Protein AF-A0A2E5SZV2-F1 (afdb_monomer_lite)

Sequence (120 aa):
MAKQTKRRRDGQQWILDWISKVAGRVQNFEYDSRVHPEEVKSYRMIPKITERYARHAETIAQEAEKAGHVETAHEHYWRAADLYREAQHPIFVDDHPDKIYLHNKLLECYEKVIEHSPYP

pLDDT: mean 91.23, std 12.93, range [41.19, 98.81]

Structure (mmCIF, N/CA/C/O backbone):
data_AF-A0A2E5SZV2-F1
#
_entry.id   AF-A0A2E5SZV2-F1
#
loop_
_atom_site.group_PDB
_atom_site.id
_atom_site.type_symbol
_atom_site.label_atom_id
_atom_site.label_alt_id
_atom_site.label_comp_id
_atom_site.label_asym_id
_atom_site.label_entity_id
_atom_site.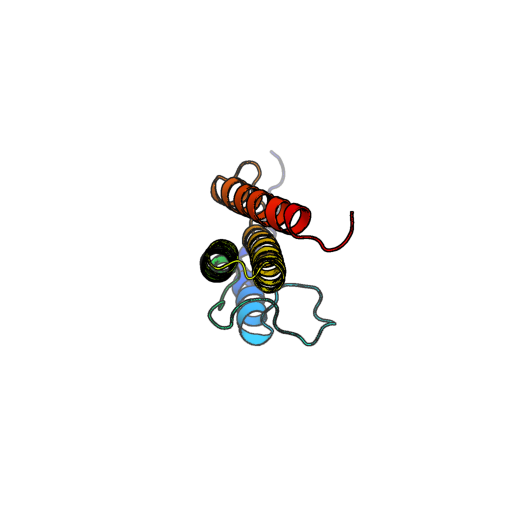label_seq_id
_atom_site.pdbx_PDB_ins_code
_atom_site.Cartn_x
_atom_site.Cartn_y
_atom_site.Cartn_z
_atom_site.occupancy
_atom_site.B_iso_or_equiv
_atom_site.auth_seq_id
_atom_site.auth_comp_id
_atom_site.auth_asym_id
_atom_site.auth_atom_id
_atom_site.pdbx_PDB_model_num
ATOM 1 N N . MET A 1 1 ? 42.964 -2.279 -10.326 1.00 41.19 1 MET A N 1
ATOM 2 C CA . MET A 1 1 ? 41.668 -1.758 -10.812 1.00 41.19 1 MET A CA 1
ATOM 3 C C . MET A 1 1 ? 40.691 -2.916 -10.914 1.00 41.19 1 MET A C 1
ATOM 5 O O . MET A 1 1 ? 40.961 -3.849 -11.661 1.00 41.19 1 MET A O 1
ATOM 9 N N . ALA A 1 2 ? 39.622 -2.916 -10.116 1.00 45.72 2 ALA A N 1
ATOM 10 C CA . ALA A 1 2 ? 38.621 -3.980 -10.158 1.00 45.72 2 ALA A CA 1
ATOM 11 C C . ALA A 1 2 ? 37.947 -4.002 -11.540 1.00 45.72 2 ALA A C 1
ATOM 13 O O . ALA A 1 2 ? 37.509 -2.968 -12.043 1.00 45.72 2 ALA A O 1
ATOM 14 N N . LYS A 1 3 ? 37.916 -5.177 -12.176 1.00 49.06 3 LYS A N 1
ATOM 15 C CA . LYS A 1 3 ? 37.342 -5.390 -13.507 1.00 49.06 3 LYS A CA 1
ATOM 16 C C . LYS A 1 3 ? 35.847 -5.083 -13.433 1.00 49.06 3 LYS A C 1
ATOM 18 O O . LYS A 1 3 ? 35.081 -5.873 -12.888 1.00 49.06 3 LYS A O 1
ATOM 23 N N . GLN A 1 4 ? 35.446 -3.927 -13.957 1.00 53.94 4 GLN A N 1
ATOM 24 C CA . GLN A 1 4 ? 34.047 -3.538 -14.071 1.00 53.94 4 GLN A CA 1
ATOM 25 C C . GLN A 1 4 ? 33.372 -4.545 -15.008 1.00 53.94 4 GLN A C 1
ATOM 27 O O . GLN A 1 4 ? 33.472 -4.455 -16.233 1.00 53.94 4 GLN A O 1
ATOM 32 N N . THR A 1 5 ? 32.736 -5.568 -14.444 1.00 53.94 5 THR A N 1
ATOM 33 C CA . THR A 1 5 ? 31.903 -6.488 -15.209 1.00 53.94 5 THR A CA 1
ATOM 34 C C . THR A 1 5 ? 30.646 -5.717 -15.587 1.00 53.94 5 THR A C 1
ATOM 36 O O . THR A 1 5 ? 29.629 -5.770 -14.907 1.00 53.94 5 THR A O 1
ATOM 39 N N . LYS A 1 6 ? 30.719 -4.949 -16.684 1.00 53.09 6 LYS A N 1
ATOM 40 C CA . LYS A 1 6 ? 29.556 -4.372 -17.369 1.00 53.09 6 LYS A CA 1
ATOM 41 C C . LYS A 1 6 ? 28.695 -5.518 -17.910 1.00 53.09 6 LYS A C 1
ATOM 43 O O . LYS A 1 6 ? 28.588 -5.725 -19.115 1.00 53.09 6 LYS A O 1
ATOM 48 N N . ARG A 1 7 ? 28.037 -6.282 -17.039 1.00 54.84 7 ARG A N 1
ATOM 49 C CA . ARG A 1 7 ? 26.759 -6.865 -17.428 1.00 54.84 7 ARG A CA 1
ATOM 50 C C . ARG A 1 7 ? 25.857 -5.650 -17.627 1.00 54.84 7 ARG A C 1
ATOM 52 O O . ARG A 1 7 ? 25.457 -5.030 -16.650 1.00 54.84 7 ARG A O 1
ATOM 59 N N . ARG A 1 8 ? 25.646 -5.241 -18.886 1.00 55.38 8 ARG A N 1
ATOM 60 C CA . ARG A 1 8 ? 24.681 -4.203 -19.292 1.00 55.38 8 ARG A C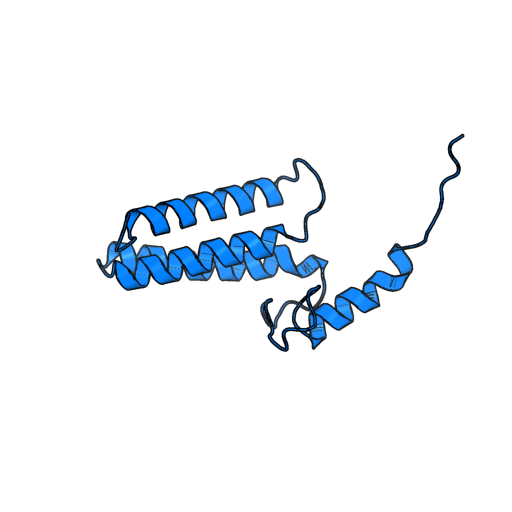A 1
ATOM 61 C C . ARG A 1 8 ? 23.272 -4.691 -18.926 1.00 55.38 8 ARG A C 1
ATOM 63 O O . ARG A 1 8 ? 22.511 -5.088 -19.800 1.00 55.38 8 ARG A O 1
ATOM 70 N N . ARG A 1 9 ? 22.942 -4.728 -17.633 1.00 54.09 9 ARG A N 1
ATOM 71 C CA . ARG A 1 9 ? 21.600 -5.062 -17.130 1.00 54.09 9 ARG A CA 1
ATOM 72 C C . ARG A 1 9 ? 20.580 -4.030 -17.632 1.00 54.09 9 ARG A C 1
ATOM 74 O O . ARG A 1 9 ? 19.434 -4.359 -17.907 1.00 54.09 9 ARG A O 1
ATOM 81 N N . ASP A 1 10 ? 21.064 -2.818 -17.884 1.00 57.94 10 ASP A N 1
ATOM 82 C CA . ASP A 1 10 ? 20.293 -1.635 -18.263 1.00 57.94 10 ASP A CA 1
ATOM 83 C C . ASP A 1 10 ? 19.660 -1.713 -19.666 1.00 57.94 10 ASP A C 1
ATOM 85 O O . ASP A 1 10 ? 18.734 -0.966 -19.962 1.00 57.94 10 ASP A O 1
ATOM 89 N N . GLY A 1 11 ? 20.119 -2.613 -20.548 1.00 67.94 11 GLY A N 1
ATOM 90 C CA . GLY A 1 11 ? 19.582 -2.734 -21.913 1.00 67.94 11 GLY A CA 1
ATOM 91 C C . GLY A 1 11 ? 18.272 -3.524 -22.022 1.00 67.94 11 GLY A C 1
ATOM 92 O O . GLY A 1 11 ? 17.629 -3.502 -23.068 1.00 67.94 11 GLY A O 1
ATOM 93 N N . GLN A 1 12 ? 17.883 -4.240 -20.964 1.00 83.69 12 GLN A N 1
ATOM 94 C CA . GLN A 1 12 ? 16.740 -5.163 -20.966 1.00 83.69 12 GLN A CA 1
ATOM 95 C C . GLN A 1 12 ? 15.627 -4.751 -19.993 1.00 83.69 12 GLN A C 1
ATOM 97 O O . GLN A 1 12 ? 14.666 -5.496 -19.819 1.00 83.69 12 GLN A O 1
ATOM 102 N N . GLN A 1 13 ? 15.710 -3.555 -19.395 1.00 85.69 13 GLN A N 1
ATOM 103 C CA . GLN A 1 13 ? 14.677 -3.034 -18.490 1.00 85.69 13 GLN A CA 1
ATOM 104 C C . GLN A 1 13 ? 13.284 -3.020 -19.141 1.00 85.69 13 GLN A C 1
ATOM 106 O O . GLN A 1 13 ? 12.287 -3.281 -18.473 1.00 85.69 13 GLN A O 1
ATOM 111 N N . TRP A 1 14 ? 13.222 -2.807 -20.459 1.00 89.56 14 TRP A N 1
ATOM 112 C CA . TRP A 1 14 ? 11.976 -2.829 -21.225 1.00 89.56 14 TRP A CA 1
ATOM 113 C C . TRP A 1 14 ? 11.221 -4.163 -21.118 1.00 89.56 14 TRP A C 1
ATOM 115 O O . TRP A 1 14 ? 9.997 -4.156 -21.188 1.00 89.56 14 TRP A O 1
ATOM 125 N N . ILE A 1 15 ? 11.918 -5.294 -20.925 1.00 91.50 15 ILE A N 1
ATOM 126 C CA . ILE A 1 15 ? 11.282 -6.608 -20.750 1.00 91.50 15 ILE A CA 1
ATOM 127 C C . ILE A 1 15 ? 10.532 -6.627 -19.420 1.00 91.50 15 ILE A C 1
ATOM 129 O O . ILE A 1 15 ? 9.365 -7.001 -19.382 1.00 91.50 15 ILE A O 1
ATOM 133 N N . LEU A 1 16 ? 11.178 -6.179 -18.339 1.00 89.88 16 LEU A N 1
ATOM 134 C CA . LEU A 1 16 ? 10.553 -6.105 -17.019 1.00 89.88 16 LEU A CA 1
ATOM 135 C C . LEU A 1 16 ? 9.390 -5.108 -17.005 1.00 89.88 16 LEU A C 1
ATOM 137 O O . LEU A 1 16 ? 8.344 -5.395 -16.430 1.00 89.88 16 LEU A O 1
ATOM 141 N N . ASP A 1 17 ? 9.539 -3.967 -17.676 1.00 93.25 17 ASP A N 1
ATOM 142 C CA . ASP A 1 17 ? 8.463 -2.982 -17.800 1.00 93.25 17 ASP A CA 1
ATOM 143 C C . ASP A 1 17 ? 7.283 -3.533 -18.615 1.00 93.25 17 ASP A C 1
ATOM 145 O O . ASP A 1 17 ? 6.129 -3.359 -18.224 1.00 93.25 17 ASP A O 1
ATOM 149 N N . TRP A 1 18 ? 7.554 -4.256 -19.708 1.00 93.62 18 TRP A N 1
ATOM 150 C CA . TRP A 1 18 ? 6.527 -4.928 -20.504 1.00 93.62 18 TRP A CA 1
ATOM 151 C C . TRP A 1 18 ? 5.809 -6.022 -19.705 1.00 93.62 18 TRP A C 1
ATOM 153 O O . TRP A 1 18 ? 4.580 -6.044 -19.690 1.00 93.62 18 TRP A O 1
ATOM 163 N N . ILE A 1 19 ? 6.544 -6.870 -18.978 1.00 91.94 19 ILE A N 1
ATOM 164 C CA . ILE A 1 19 ? 5.960 -7.894 -18.102 1.00 91.94 19 ILE A CA 1
ATOM 165 C C . ILE A 1 19 ? 5.106 -7.240 -17.009 1.00 91.94 19 ILE A C 1
ATOM 167 O O . ILE A 1 19 ? 3.955 -7.627 -16.829 1.00 91.94 19 ILE A O 1
ATOM 171 N N . SER A 1 20 ? 5.616 -6.203 -16.337 1.00 91.88 20 SER A N 1
ATOM 172 C CA . SER A 1 20 ? 4.868 -5.442 -15.326 1.00 91.88 20 SER A CA 1
ATOM 173 C C . SER A 1 20 ? 3.571 -4.868 -15.904 1.00 91.88 20 SER A C 1
ATOM 175 O O . SER A 1 20 ? 2.497 -5.015 -15.320 1.00 91.88 20 SER A O 1
ATOM 177 N N . LYS A 1 21 ? 3.634 -4.301 -17.115 1.00 94.25 21 LYS A N 1
ATOM 178 C CA . LYS A 1 21 ? 2.465 -3.778 -17.824 1.00 94.25 21 LYS A CA 1
ATOM 179 C C . LYS A 1 21 ? 1.433 -4.857 -18.150 1.00 94.25 21 LYS A C 1
ATOM 181 O O . LYS A 1 21 ? 0.245 -4.593 -17.968 1.00 94.25 21 LYS A O 1
ATOM 186 N N . VAL A 1 22 ? 1.854 -6.012 -18.663 1.00 93.44 22 VAL A N 1
ATOM 187 C CA . VAL A 1 22 ? 0.945 -7.061 -19.156 1.00 93.44 22 VAL A CA 1
ATOM 188 C C . VAL A 1 22 ? 0.432 -7.924 -18.003 1.00 93.44 22 VAL A C 1
ATOM 190 O O . VAL A 1 22 ? -0.774 -7.976 -17.778 1.00 93.44 22 VAL A O 1
ATOM 193 N N . ALA A 1 23 ? 1.332 -8.515 -17.220 1.00 91.50 23 ALA A N 1
ATOM 194 C CA . ALA A 1 23 ? 0.994 -9.425 -16.126 1.00 91.50 23 ALA A CA 1
ATOM 195 C C . ALA A 1 23 ? 0.574 -8.701 -14.836 1.00 91.50 23 ALA A C 1
ATOM 197 O O . ALA A 1 23 ? -0.065 -9.291 -13.971 1.00 91.50 23 ALA A O 1
ATOM 198 N N . GLY A 1 24 ? 0.934 -7.424 -14.668 1.00 92.06 24 GLY A N 1
ATOM 199 C CA . GLY A 1 24 ? 0.599 -6.677 -13.452 1.00 92.06 24 GLY A CA 1
ATOM 200 C C . GLY A 1 24 ? 1.389 -7.104 -12.222 1.00 92.06 24 GLY A C 1
ATOM 201 O O . GLY A 1 24 ? 0.913 -6.947 -11.099 1.00 92.06 24 GLY A O 1
ATOM 202 N N . ARG A 1 25 ? 2.573 -7.680 -12.435 1.00 90.44 25 ARG A N 1
ATOM 203 C CA . ARG A 1 25 ? 3.497 -8.136 -11.397 1.00 90.44 25 ARG A CA 1
ATOM 204 C C . ARG A 1 25 ? 4.902 -8.293 -11.950 1.00 90.44 25 ARG A C 1
ATOM 206 O O . ARG A 1 25 ? 5.104 -8.334 -13.162 1.00 90.44 25 ARG A O 1
ATOM 213 N N . VAL A 1 26 ? 5.862 -8.386 -11.042 1.00 89.19 26 VAL A N 1
ATOM 214 C CA . VAL A 1 26 ? 7.296 -8.356 -11.364 1.00 89.19 26 VAL A CA 1
ATOM 215 C C . VAL A 1 26 ? 8.028 -9.654 -11.031 1.00 89.19 26 VAL A C 1
ATOM 217 O O . VAL A 1 26 ? 9.180 -9.818 -11.419 1.00 89.19 26 VAL A O 1
ATOM 220 N N . GLN A 1 27 ? 7.360 -10.573 -10.333 1.00 88.19 27 GLN A N 1
ATOM 221 C CA . GLN A 1 27 ? 7.892 -11.863 -9.900 1.00 88.19 27 GLN A CA 1
ATOM 222 C C . GLN A 1 27 ? 6.753 -12.843 -9.596 1.00 88.19 27 GLN A C 1
ATOM 224 O O . GLN A 1 27 ? 5.584 -12.453 -9.624 1.00 88.19 27 GLN A O 1
ATOM 229 N N . ASN A 1 28 ? 7.117 -14.083 -9.252 1.00 88.50 28 ASN A N 1
ATOM 230 C CA . ASN A 1 28 ? 6.225 -15.158 -8.805 1.00 88.50 28 ASN A CA 1
ATOM 231 C C . ASN A 1 28 ? 5.147 -15.547 -9.833 1.00 88.50 28 ASN A C 1
ATOM 233 O O . ASN A 1 28 ? 4.038 -15.889 -9.421 1.00 88.50 28 ASN A O 1
ATOM 237 N N . PHE A 1 29 ? 5.453 -15.465 -11.144 1.00 88.00 29 PHE A N 1
ATOM 238 C CA . PHE A 1 29 ? 4.557 -15.605 -12.318 1.00 88.00 29 PHE A CA 1
ATOM 239 C C . PHE A 1 29 ? 3.635 -16.836 -12.348 1.00 88.00 29 PHE A C 1
ATOM 241 O O . PHE A 1 29 ? 2.704 -16.856 -13.143 1.00 88.00 29 PHE A O 1
ATOM 248 N N . GLU A 1 30 ? 3.838 -17.812 -11.466 1.00 89.88 30 GLU A N 1
ATOM 249 C CA . GLU A 1 30 ? 2.946 -18.954 -11.258 1.00 89.88 30 GLU A CA 1
ATOM 250 C C . GLU A 1 30 ? 1.516 -18.564 -10.845 1.00 89.88 30 GLU A C 1
ATOM 252 O O . GLU A 1 30 ? 0.566 -19.260 -11.194 1.00 89.88 30 GLU A O 1
ATOM 257 N N . TYR A 1 31 ? 1.349 -17.442 -10.140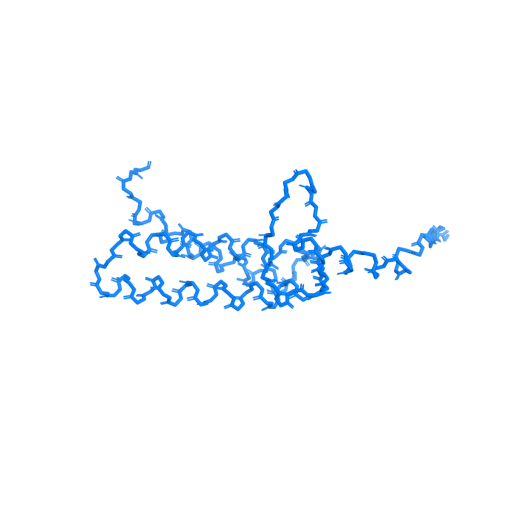 1.00 82.12 31 TYR A N 1
ATOM 258 C CA . TYR A 1 31 ? 0.034 -16.906 -9.787 1.00 82.12 31 TYR A CA 1
ATOM 259 C C . TYR A 1 31 ? -0.507 -16.035 -10.936 1.00 82.12 31 TYR A C 1
ATOM 261 O O . TYR A 1 31 ? 0.003 -14.936 -11.176 1.00 82.12 31 TYR A O 1
ATOM 269 N N . ASP A 1 32 ? -1.531 -16.504 -11.655 1.00 80.81 32 ASP A N 1
ATOM 270 C CA . ASP A 1 32 ? -2.191 -15.766 -12.752 1.00 80.81 32 ASP A CA 1
ATOM 271 C C . ASP A 1 32 ? -3.106 -14.644 -12.217 1.00 80.81 32 ASP A C 1
ATOM 273 O O . ASP A 1 32 ? -4.317 -14.606 -12.420 1.00 80.81 32 ASP A O 1
ATOM 277 N N . SER A 1 33 ? -2.518 -13.751 -11.421 1.00 87.94 33 SER A N 1
ATOM 278 C CA . SER A 1 33 ? -3.200 -12.678 -10.703 1.00 87.94 33 SER A CA 1
ATOM 279 C C . SER A 1 33 ? -2.414 -11.377 -10.808 1.00 87.94 33 SER A C 1
ATOM 281 O O . SER A 1 33 ? -1.209 -11.349 -10.537 1.00 87.94 33 SER A O 1
ATOM 283 N N . ARG A 1 34 ? -3.100 -10.276 -11.119 1.00 90.69 34 ARG A N 1
ATOM 284 C CA . ARG A 1 34 ? -2.524 -8.926 -11.110 1.00 90.69 34 ARG A CA 1
ATOM 285 C C . ARG A 1 34 ? -2.401 -8.412 -9.672 1.00 90.69 34 ARG A C 1
ATOM 287 O O . ARG A 1 34 ? -3.396 -8.308 -8.966 1.00 90.69 34 ARG A O 1
ATOM 294 N N . VAL A 1 35 ? -1.183 -8.058 -9.263 1.00 91.19 35 VAL A N 1
ATOM 295 C CA . VAL A 1 35 ? -0.886 -7.526 -7.918 1.00 91.19 35 VAL A CA 1
ATOM 296 C C . VAL A 1 35 ? -0.871 -5.999 -7.931 1.00 91.19 35 VAL A C 1
ATOM 298 O O . VAL A 1 35 ? -1.387 -5.349 -7.025 1.00 91.19 35 VAL A O 1
ATOM 301 N N . HIS A 1 36 ? -0.276 -5.412 -8.967 1.00 93.75 36 HIS A N 1
ATOM 302 C CA . HIS A 1 36 ? -0.116 -3.969 -9.084 1.00 93.75 36 HIS A CA 1
ATOM 303 C C . HIS A 1 36 ? -1.309 -3.336 -9.812 1.00 93.75 36 HIS A C 1
ATOM 305 O O . HIS A 1 36 ? -1.827 -3.940 -10.762 1.00 93.75 36 HIS A O 1
ATOM 311 N N . PRO A 1 37 ? -1.701 -2.099 -9.446 1.00 94.56 37 PRO A N 1
ATOM 312 C CA . PRO A 1 37 ? -2.759 -1.373 -10.139 1.00 94.56 37 PRO A CA 1
ATOM 313 C C . PRO A 1 37 ? -2.563 -1.337 -11.655 1.00 94.56 37 PRO A C 1
ATOM 315 O O . PRO A 1 37 ? -1.432 -1.328 -12.152 1.00 94.56 37 PRO A O 1
ATOM 318 N N . GLU A 1 38 ? -3.658 -1.295 -12.411 1.00 94.75 38 GLU A N 1
ATOM 319 C CA . GLU A 1 38 ? -3.588 -1.310 -13.872 1.00 94.75 38 GLU A CA 1
ATOM 320 C C . GLU A 1 38 ? -2.781 -0.144 -14.443 1.00 94.75 38 GLU A C 1
ATOM 322 O O . GLU A 1 38 ? -2.161 -0.305 -15.494 1.00 94.75 38 GLU A O 1
ATOM 327 N N . GLU A 1 39 ? -2.719 1.011 -13.772 1.00 96.31 39 GLU A N 1
ATOM 328 C CA . GLU A 1 39 ? -1.927 2.147 -14.255 1.00 96.31 39 GLU A CA 1
ATOM 329 C C . GLU A 1 39 ? -0.412 1.929 -14.141 1.00 96.31 39 GLU A C 1
ATOM 331 O O . GLU A 1 39 ? 0.355 2.687 -14.737 1.00 96.31 39 GLU A O 1
ATOM 336 N N . VAL A 1 40 ? 0.050 0.897 -13.428 1.00 96.56 40 VAL A N 1
ATOM 337 C CA . VAL A 1 40 ? 1.466 0.521 -13.405 1.00 96.56 40 VAL A CA 1
ATOM 338 C C . VAL A 1 40 ? 1.849 -0.072 -14.761 1.00 96.56 40 VAL A C 1
ATOM 340 O O . VAL A 1 40 ? 1.465 -1.186 -15.116 1.00 96.56 40 VAL A O 1
ATOM 343 N N . LYS A 1 41 ? 2.617 0.701 -15.538 1.00 94.69 41 LYS A N 1
ATOM 344 C CA . LYS A 1 41 ? 3.103 0.315 -16.877 1.00 94.69 41 LYS A CA 1
ATOM 345 C C . LYS A 1 41 ? 4.621 0.124 -16.959 1.00 94.69 41 LYS A C 1
ATOM 347 O O . LYS A 1 41 ? 5.125 -0.208 -18.025 1.00 94.69 41 LYS A O 1
ATOM 352 N N . SER A 1 42 ? 5.344 0.371 -15.870 1.00 93.75 42 SER A N 1
ATOM 353 C CA . SER A 1 42 ? 6.785 0.135 -15.757 1.00 93.75 42 SER A CA 1
ATOM 354 C C . SER A 1 42 ? 7.168 -0.119 -14.303 1.00 93.75 42 SER A C 1
ATOM 356 O O . SER A 1 42 ? 6.456 0.299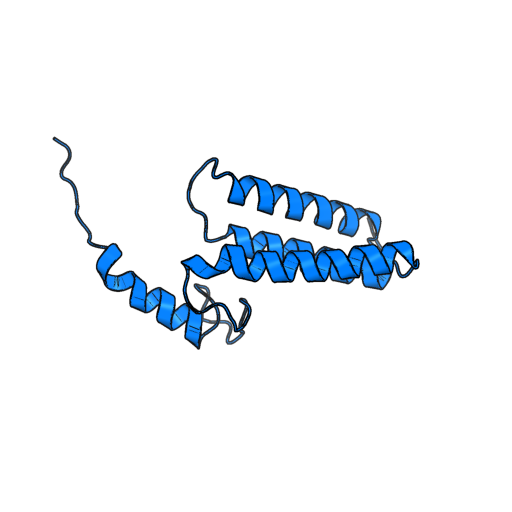 -13.386 1.00 93.75 42 SER A O 1
ATOM 358 N N . TYR A 1 43 ? 8.320 -0.752 -14.082 1.00 92.44 43 TYR A N 1
ATOM 359 C CA . TYR A 1 43 ? 8.813 -1.074 -12.742 1.00 92.44 43 TYR A CA 1
ATOM 360 C C . TYR A 1 43 ? 8.970 0.177 -11.864 1.00 92.44 43 TYR A C 1
ATOM 362 O O . TYR A 1 43 ? 8.607 0.193 -10.692 1.00 92.44 43 TYR A O 1
ATOM 370 N N . ARG A 1 44 ? 9.439 1.280 -12.460 1.00 92.62 44 ARG A N 1
ATOM 371 C CA . ARG A 1 44 ? 9.673 2.556 -11.760 1.00 92.62 44 ARG A CA 1
ATOM 372 C C . ARG A 1 44 ? 8.388 3.266 -11.331 1.00 92.62 44 ARG A C 1
ATOM 374 O O . ARG A 1 44 ? 8.449 4.162 -10.497 1.00 92.62 44 ARG A O 1
ATOM 381 N N . MET A 1 45 ? 7.238 2.902 -11.902 1.00 96.06 45 MET A N 1
ATOM 382 C CA . MET A 1 45 ? 5.943 3.485 -11.535 1.00 96.06 45 MET A CA 1
ATOM 383 C C . MET A 1 45 ? 5.333 2.835 -10.290 1.00 96.06 45 MET A C 1
ATOM 385 O O . MET A 1 45 ? 4.453 3.445 -9.682 1.00 96.06 45 MET A O 1
ATOM 389 N N . ILE A 1 46 ? 5.796 1.636 -9.908 1.00 96.06 46 ILE A N 1
ATOM 390 C CA . ILE A 1 46 ? 5.221 0.849 -8.810 1.00 96.06 46 ILE A CA 1
ATOM 391 C C . ILE A 1 46 ? 5.139 1.654 -7.506 1.00 96.06 46 ILE A C 1
ATOM 393 O O . ILE A 1 46 ? 4.024 1.727 -6.988 1.00 96.06 46 ILE A O 1
ATOM 397 N N . PRO A 1 47 ? 6.205 2.320 -7.002 1.00 97.25 47 PRO A N 1
ATOM 398 C CA . PRO A 1 47 ? 6.116 3.037 -5.729 1.00 97.25 47 PRO A CA 1
ATOM 399 C C . PRO A 1 47 ? 5.039 4.112 -5.743 1.00 97.25 47 PRO A C 1
ATOM 401 O O . PRO A 1 47 ? 4.129 4.099 -4.926 1.00 97.25 47 PRO A O 1
ATOM 404 N N . LYS A 1 48 ? 5.098 5.005 -6.736 1.00 97.69 48 LYS A N 1
ATOM 405 C CA . LYS A 1 48 ? 4.220 6.175 -6.815 1.00 97.69 48 LYS A CA 1
ATOM 406 C C . LYS A 1 48 ? 2.751 5.796 -6.989 1.00 97.69 48 LYS A C 1
ATOM 408 O O . LYS A 1 48 ? 1.878 6.421 -6.398 1.00 97.69 48 LYS A O 1
ATOM 413 N N . ILE A 1 49 ? 2.460 4.830 -7.858 1.00 98.12 49 ILE A N 1
ATOM 414 C CA . ILE A 1 49 ? 1.070 4.463 -8.144 1.00 98.12 49 ILE A CA 1
ATOM 415 C C . ILE A 1 49 ? 0.509 3.635 -6.998 1.00 98.12 49 ILE A C 1
ATOM 417 O O . ILE A 1 49 ? -0.585 3.928 -6.536 1.00 98.12 49 ILE A O 1
ATOM 421 N N . THR A 1 50 ? 1.259 2.655 -6.499 1.00 98.06 50 THR A N 1
ATOM 422 C CA . THR A 1 50 ? 0.783 1.798 -5.409 1.00 98.06 50 THR A CA 1
ATOM 423 C C . THR A 1 50 ? 0.619 2.593 -4.110 1.00 98.06 50 THR A C 1
ATOM 425 O O . THR A 1 50 ? -0.391 2.413 -3.440 1.00 98.06 50 THR A O 1
ATOM 428 N N . GLU A 1 51 ? 1.507 3.554 -3.811 1.00 98.44 51 GLU A N 1
ATOM 429 C CA . GLU A 1 51 ? 1.341 4.512 -2.700 1.00 98.44 51 GLU A CA 1
ATOM 430 C C . GLU A 1 51 ? 0.020 5.273 -2.795 1.00 98.44 51 GLU A C 1
ATOM 432 O O . GLU A 1 51 ? -0.706 5.371 -1.812 1.00 98.44 51 GLU A O 1
ATOM 437 N N . ARG A 1 52 ? -0.343 5.765 -3.985 1.00 98.50 52 ARG A N 1
ATOM 438 C CA . ARG A 1 52 ? -1.606 6.488 -4.177 1.00 98.50 52 ARG A CA 1
ATOM 439 C C . ARG A 1 52 ? -2.819 5.619 -3.838 1.00 98.50 52 ARG A C 1
ATOM 441 O O . ARG A 1 52 ? -3.773 6.123 -3.249 1.00 98.50 52 ARG A O 1
ATOM 448 N N . TYR A 1 53 ? -2.790 4.340 -4.213 1.00 98.50 53 TYR A N 1
ATOM 449 C CA . TYR A 1 53 ? -3.838 3.383 -3.848 1.00 98.50 53 TYR A CA 1
ATOM 450 C C . TYR A 1 53 ? -3.819 3.068 -2.348 1.00 98.50 53 TYR A C 1
ATOM 452 O O . TYR A 1 53 ? -4.885 2.990 -1.743 1.00 98.50 53 TYR A O 1
ATOM 460 N N . ALA A 1 54 ? -2.632 2.942 -1.746 1.00 98.62 54 ALA A N 1
ATOM 461 C CA . ALA A 1 54 ? -2.472 2.741 -0.308 1.00 98.62 54 ALA A CA 1
ATOM 462 C C . ALA A 1 54 ? -3.099 3.898 0.479 1.00 98.62 54 ALA A C 1
ATOM 464 O O . ALA A 1 54 ? -3.956 3.667 1.325 1.00 98.62 54 ALA A O 1
ATOM 465 N N . ARG A 1 55 ? -2.777 5.144 0.111 1.00 98.69 55 ARG A N 1
ATOM 466 C CA . ARG A 1 55 ? -3.339 6.354 0.726 1.00 98.69 55 ARG A CA 1
ATOM 467 C C . ARG A 1 55 ? -4.854 6.440 0.569 1.00 98.69 55 ARG A C 1
ATOM 469 O O . ARG A 1 55 ? -5.546 6.903 1.471 1.00 98.69 55 ARG A O 1
ATOM 476 N N . HIS A 1 56 ? -5.387 6.014 -0.575 1.00 98.69 56 HIS A N 1
ATOM 477 C CA . HIS A 1 56 ? -6.834 5.966 -0.768 1.00 98.69 56 HIS A CA 1
ATOM 478 C C . HIS A 1 56 ? -7.497 4.947 0.169 1.00 98.69 56 HIS A C 1
ATOM 480 O O . HIS A 1 56 ? -8.473 5.292 0.830 1.00 98.69 56 HIS A O 1
ATOM 486 N N . ALA A 1 57 ? -6.943 3.735 0.274 1.00 98.69 57 ALA A N 1
ATOM 487 C CA . ALA A 1 57 ? -7.427 2.721 1.210 1.00 98.69 57 ALA A CA 1
ATOM 488 C C . ALA A 1 57 ? -7.317 3.191 2.670 1.00 98.69 57 ALA A C 1
ATOM 490 O O . ALA A 1 57 ? -8.271 3.043 3.425 1.00 98.69 57 ALA A O 1
ATOM 491 N N . GLU A 1 58 ? -6.205 3.831 3.038 1.00 98.81 58 GLU A N 1
ATOM 492 C CA . GLU A 1 58 ? -6.009 4.431 4.361 1.00 98.81 58 GLU A CA 1
ATOM 493 C C . GLU A 1 58 ? -7.064 5.507 4.653 1.00 98.81 58 GLU A C 1
ATOM 495 O O . GLU A 1 58 ? -7.637 5.529 5.737 1.00 98.81 58 GLU A O 1
ATOM 500 N N . THR A 1 59 ? -7.378 6.367 3.678 1.00 98.81 59 THR A N 1
ATOM 501 C CA . THR A 1 59 ? -8.419 7.397 3.838 1.00 98.81 59 THR A CA 1
ATOM 502 C C . THR A 1 59 ? -9.778 6.756 4.126 1.00 98.81 59 THR A C 1
ATOM 504 O O . THR A 1 59 ? -10.494 7.208 5.013 1.00 98.81 59 THR A O 1
ATOM 507 N N . ILE A 1 60 ? -10.131 5.680 3.414 1.00 98.75 60 ILE A N 1
ATOM 508 C CA . ILE A 1 60 ? -11.378 4.943 3.668 1.00 98.75 60 ILE A CA 1
ATOM 509 C C . ILE A 1 60 ? -11.361 4.327 5.073 1.00 98.75 60 ILE A C 1
ATOM 511 O O . ILE A 1 60 ? -12.355 4.436 5.788 1.00 98.75 60 ILE A O 1
ATOM 515 N N . ALA A 1 61 ? -10.238 3.731 5.484 1.00 98.69 61 ALA A N 1
ATOM 516 C CA . ALA A 1 61 ? -10.085 3.140 6.810 1.00 98.69 61 ALA A CA 1
ATOM 517 C C . ALA A 1 61 ? -10.297 4.173 7.927 1.00 98.69 61 ALA A C 1
ATOM 519 O O . ALA A 1 61 ? -11.068 3.932 8.853 1.00 98.69 61 ALA A O 1
ATOM 520 N N . GLN A 1 62 ? -9.679 5.350 7.797 1.00 98.75 62 GLN A N 1
ATOM 521 C CA . GLN A 1 62 ? -9.809 6.451 8.753 1.00 98.75 62 GLN A CA 1
ATOM 522 C C . GLN A 1 62 ? -11.248 6.967 8.852 1.00 98.75 62 GLN A C 1
ATOM 524 O O . GLN A 1 62 ? -11.729 7.245 9.949 1.00 98.75 62 GLN A O 1
ATOM 529 N N . GLU A 1 63 ? -11.956 7.109 7.729 1.00 98.75 63 GLU A N 1
ATOM 530 C CA . GLU A 1 63 ? -13.356 7.547 7.749 1.00 98.75 63 GLU A CA 1
ATOM 531 C C . GLU A 1 63 ? -14.288 6.471 8.328 1.00 98.75 63 GLU A C 1
ATOM 533 O O . GLU A 1 63 ? -15.191 6.796 9.100 1.00 98.75 63 GLU A O 1
ATOM 538 N N . ALA A 1 64 ? -14.039 5.191 8.033 1.00 98.62 64 ALA A N 1
ATOM 539 C CA . ALA A 1 64 ? -14.768 4.077 8.635 1.00 98.62 64 ALA A CA 1
ATOM 540 C C . ALA A 1 64 ? -14.559 4.019 10.158 1.00 98.62 64 ALA A C 1
ATOM 542 O O . ALA A 1 64 ? -15.528 3.883 10.905 1.00 98.62 64 ALA A O 1
ATOM 543 N N . GLU A 1 65 ? -13.321 4.198 10.624 1.00 98.38 65 GLU A N 1
ATOM 544 C CA . GLU A 1 65 ? -12.979 4.255 12.048 1.00 98.38 65 GLU A CA 1
ATOM 545 C C . GLU A 1 65 ? -13.698 5.415 12.749 1.00 98.38 65 GLU A C 1
ATOM 547 O O . GLU A 1 65 ? -14.350 5.207 13.773 1.00 98.38 65 GLU A O 1
ATOM 552 N N . LYS A 1 66 ? -13.671 6.622 12.166 1.00 98.50 66 LYS A N 1
ATOM 553 C CA . LYS A 1 66 ? -14.392 7.797 12.696 1.00 98.50 66 LYS A CA 1
ATOM 554 C C . LYS A 1 66 ? -15.904 7.582 12.773 1.00 98.50 66 LYS A C 1
ATOM 556 O O . LYS A 1 66 ? -16.545 8.109 13.679 1.00 98.50 66 LYS A O 1
ATOM 561 N N . ALA A 1 67 ? -16.470 6.827 11.833 1.00 98.44 67 ALA A N 1
ATOM 562 C CA . ALA A 1 67 ? -17.885 6.465 11.816 1.00 98.44 67 ALA A CA 1
ATOM 563 C C . ALA A 1 67 ? -18.235 5.296 12.763 1.00 98.44 67 ALA A C 1
ATOM 565 O O . ALA A 1 67 ? -19.411 4.966 12.912 1.00 98.44 67 ALA A O 1
ATOM 566 N N . GLY A 1 68 ? -17.243 4.671 13.409 1.00 98.06 68 GLY A N 1
ATOM 567 C CA . GLY A 1 68 ? -17.433 3.522 14.299 1.00 98.06 68 GLY A CA 1
ATOM 568 C C . GLY A 1 68 ? -17.580 2.176 13.579 1.00 98.06 68 GLY A C 1
ATOM 569 O O . GLY A 1 68 ? -17.949 1.182 14.203 1.00 98.06 68 GLY A O 1
ATOM 570 N N . HIS A 1 69 ? -17.291 2.108 12.278 1.00 98.06 69 HIS A N 1
ATOM 571 C CA . HIS A 1 69 ? -17.303 0.874 11.489 1.00 98.06 69 HIS A CA 1
ATOM 572 C C . HIS A 1 69 ? -15.966 0.129 11.624 1.00 98.06 69 HIS A C 1
ATOM 574 O O . HIS A 1 69 ? -15.163 0.092 10.694 1.00 98.06 69 HIS A O 1
ATOM 580 N N . VAL A 1 70 ? -15.726 -0.453 12.803 1.00 96.69 70 VAL A N 1
ATOM 581 C CA . VAL A 1 70 ? -14.429 -1.040 13.194 1.00 96.69 70 VAL A CA 1
ATOM 582 C C . VAL A 1 70 ? -13.974 -2.179 12.273 1.00 96.69 70 VAL A C 1
ATOM 584 O O . VAL A 1 70 ? -12.826 -2.186 11.843 1.00 96.69 70 VAL A O 1
ATOM 587 N N . GLU A 1 71 ? -14.863 -3.105 11.905 1.00 96.69 71 GLU A N 1
ATOM 588 C CA . GLU A 1 71 ? -14.522 -4.225 11.010 1.00 96.69 71 GLU A CA 1
ATOM 589 C C . GLU A 1 71 ? -14.118 -3.731 9.610 1.00 96.69 71 GLU A C 1
ATOM 591 O O . GLU A 1 71 ? -13.087 -4.126 9.067 1.00 96.69 71 GLU A O 1
ATOM 596 N N . THR A 1 72 ? -14.870 -2.774 9.061 1.00 97.81 72 THR A N 1
ATOM 597 C CA . THR A 1 72 ? -14.540 -2.124 7.786 1.00 97.81 72 THR A CA 1
ATOM 598 C C . THR A 1 72 ? -13.219 -1.357 7.872 1.00 97.81 72 THR A C 1
ATOM 600 O O . THR A 1 72 ? -12.398 -1.429 6.957 1.00 97.81 72 THR A O 1
ATOM 603 N N . ALA A 1 73 ? -12.979 -0.643 8.975 1.00 98.38 73 ALA A N 1
ATOM 604 C CA . ALA A 1 73 ? -11.716 0.048 9.203 1.00 98.38 73 ALA A CA 1
ATOM 605 C C . ALA A 1 73 ? -10.542 -0.940 9.230 1.00 98.38 73 ALA A C 1
ATOM 607 O O . ALA A 1 73 ? -9.552 -0.719 8.533 1.00 98.38 73 ALA A O 1
ATOM 608 N N . HIS A 1 74 ? -10.675 -2.052 9.959 1.00 97.81 74 HIS A N 1
ATOM 609 C CA . HIS A 1 74 ? -9.676 -3.117 10.033 1.00 97.81 74 HIS A CA 1
ATOM 610 C C . HIS A 1 74 ? -9.300 -3.652 8.642 1.00 97.81 74 HIS A C 1
ATOM 612 O O . HIS A 1 74 ? -8.120 -3.676 8.284 1.00 97.81 74 HIS A O 1
ATOM 618 N N . GLU A 1 75 ? -10.286 -4.027 7.820 1.00 98.00 75 GLU A N 1
ATOM 619 C CA . GLU A 1 75 ? -10.040 -4.541 6.465 1.00 98.00 75 GLU A CA 1
ATOM 620 C C . GLU A 1 75 ? -9.308 -3.526 5.574 1.00 98.00 75 GLU A C 1
ATOM 622 O O . GLU A 1 75 ? -8.373 -3.874 4.842 1.00 98.00 75 GLU A O 1
ATOM 627 N N . HIS A 1 76 ? -9.694 -2.251 5.646 1.00 98.56 76 HIS A N 1
ATOM 628 C CA . HIS A 1 76 ? -9.064 -1.209 4.843 1.00 98.56 76 HIS A CA 1
ATOM 629 C C . HIS A 1 76 ? -7.670 -0.822 5.349 1.00 98.56 76 HIS A C 1
ATOM 631 O O . HIS A 1 76 ? -6.789 -0.581 4.520 1.00 98.56 76 HIS A O 1
ATOM 637 N N . TYR A 1 77 ? -7.424 -0.831 6.663 1.00 98.69 77 TYR A N 1
ATOM 638 C CA . TYR A 1 77 ? -6.081 -0.660 7.220 1.00 98.69 77 TYR A CA 1
ATOM 639 C C . TYR A 1 77 ? -5.158 -1.814 6.819 1.00 98.69 77 TYR A C 1
ATOM 641 O O . TYR A 1 77 ? -4.028 -1.567 6.392 1.00 98.69 77 TYR A O 1
ATOM 649 N N . TRP A 1 78 ? -5.652 -3.058 6.837 1.00 98.38 78 TRP A N 1
ATOM 650 C CA . TRP A 1 78 ? -4.909 -4.214 6.324 1.00 98.38 78 TRP A CA 1
ATOM 651 C C . TRP A 1 78 ? -4.547 -4.028 4.851 1.00 98.38 78 TRP A C 1
ATOM 653 O O . TRP A 1 78 ? -3.393 -4.195 4.445 1.00 98.38 78 TRP A O 1
ATOM 663 N N . ARG A 1 79 ? -5.526 -3.614 4.038 1.00 98.31 79 ARG A N 1
ATOM 664 C CA . ARG A 1 79 ? -5.307 -3.363 2.614 1.00 98.31 79 ARG A CA 1
ATOM 665 C C . ARG A 1 79 ? -4.293 -2.245 2.372 1.00 98.31 79 ARG A C 1
ATOM 667 O O . ARG A 1 79 ? -3.454 -2.381 1.481 1.00 98.31 79 ARG A O 1
ATOM 674 N N . ALA A 1 80 ? -4.361 -1.158 3.137 1.00 98.75 80 ALA A N 1
ATOM 675 C CA . ALA A 1 80 ? -3.411 -0.055 3.053 1.00 98.75 80 ALA A CA 1
ATOM 676 C C . ALA A 1 80 ? -1.990 -0.513 3.414 1.00 98.75 80 ALA A C 1
ATOM 678 O O . ALA A 1 80 ? -1.059 -0.244 2.654 1.00 98.75 80 ALA A O 1
ATOM 679 N N . ALA A 1 81 ? -1.827 -1.271 4.505 1.00 98.62 81 ALA A N 1
ATOM 680 C CA . ALA A 1 81 ? -0.537 -1.814 4.928 1.00 98.62 81 ALA A CA 1
ATOM 681 C C . ALA A 1 81 ? 0.101 -2.700 3.842 1.00 98.62 81 ALA A C 1
ATOM 683 O O . ALA A 1 81 ? 1.272 -2.517 3.498 1.00 98.62 81 ALA A O 1
ATOM 684 N N . ASP A 1 82 ? -0.674 -3.606 3.235 1.00 97.94 82 ASP A N 1
ATOM 685 C CA . ASP A 1 82 ? -0.186 -4.457 2.143 1.00 97.94 82 ASP A CA 1
ATOM 686 C C . ASP A 1 82 ? 0.190 -3.647 0.887 1.00 97.94 82 ASP A C 1
ATOM 688 O O . ASP A 1 82 ? 1.218 -3.899 0.256 1.00 97.94 82 ASP A O 1
ATOM 692 N N . LEU A 1 83 ? -0.575 -2.606 0.548 1.00 98.12 83 LEU A N 1
ATOM 693 C CA . LEU A 1 83 ? -0.233 -1.717 -0.566 1.00 98.12 83 LEU A CA 1
ATOM 694 C C . LEU A 1 83 ? 1.044 -0.906 -0.291 1.00 98.12 83 LEU A C 1
ATOM 696 O O . LEU A 1 83 ? 1.877 -0.765 -1.187 1.00 98.12 83 LEU A O 1
ATOM 700 N N . TYR A 1 84 ? 1.253 -0.419 0.935 1.00 98.56 84 TYR A N 1
ATOM 701 C CA . TYR A 1 84 ? 2.506 0.235 1.328 1.00 98.56 84 TYR A CA 1
ATOM 702 C C . TYR A 1 84 ? 3.702 -0.735 1.311 1.00 98.56 84 TYR A C 1
ATOM 704 O O . TYR A 1 84 ? 4.814 -0.345 0.933 1.00 98.56 84 TYR A O 1
ATOM 712 N N . ARG A 1 85 ? 3.490 -2.016 1.646 1.00 97.50 85 ARG A N 1
ATOM 713 C CA . ARG A 1 85 ? 4.488 -3.093 1.491 1.00 97.50 85 ARG A CA 1
ATOM 714 C C . ARG A 1 85 ? 4.857 -3.324 0.024 1.00 97.50 85 ARG A C 1
ATOM 716 O O . ARG A 1 85 ? 6.035 -3.450 -0.307 1.00 97.50 85 ARG A O 1
ATOM 723 N N . GLU A 1 86 ? 3.872 -3.365 -0.865 1.00 96.00 86 GLU A N 1
ATOM 724 C CA . GLU A 1 86 ? 4.102 -3.517 -2.305 1.00 96.00 86 GLU A CA 1
ATOM 725 C C . GLU A 1 86 ? 4.778 -2.280 -2.918 1.00 96.00 86 GLU A C 1
ATOM 727 O O . GLU A 1 86 ? 5.697 -2.408 -3.727 1.00 96.00 86 GLU A O 1
ATOM 732 N N . ALA A 1 87 ? 4.400 -1.073 -2.489 1.00 97.25 87 ALA A N 1
ATOM 733 C CA . ALA A 1 87 ? 4.970 0.178 -2.989 1.00 97.25 87 ALA A CA 1
ATOM 734 C C . ALA A 1 87 ? 6.481 0.302 -2.721 1.00 97.25 87 ALA A C 1
ATOM 736 O O . ALA A 1 87 ? 7.215 0.838 -3.553 1.00 97.25 87 ALA A O 1
ATOM 737 N N . GLN A 1 88 ? 6.961 -0.199 -1.579 1.00 95.88 88 GLN A N 1
ATOM 738 C CA . GLN A 1 88 ? 8.380 -0.129 -1.206 1.00 95.88 88 GLN A CA 1
ATOM 739 C C . GLN A 1 88 ? 9.228 -1.272 -1.785 1.00 95.88 88 GLN A C 1
ATOM 741 O O . GLN A 1 88 ? 10.444 -1.121 -1.917 1.00 95.88 88 GLN A O 1
ATOM 746 N N . HIS A 1 89 ? 8.603 -2.399 -2.150 1.00 91.50 89 HIS A N 1
ATOM 747 C CA . HIS A 1 89 ? 9.268 -3.586 -2.694 1.00 91.50 89 HIS A CA 1
ATOM 748 C C . HIS A 1 89 ? 10.281 -3.306 -3.827 1.00 91.50 89 HIS A C 1
ATOM 750 O O . HIS A 1 89 ? 11.376 -3.870 -3.792 1.00 91.50 89 HIS A O 1
ATOM 756 N N . PRO A 1 90 ? 10.000 -2.425 -4.809 1.00 92.44 90 PRO A N 1
ATOM 757 C CA . PRO A 1 90 ? 10.935 -2.135 -5.897 1.00 92.44 90 PRO A CA 1
ATOM 758 C C . PRO A 1 90 ? 12.107 -1.206 -5.527 1.00 92.44 90 PRO A C 1
ATOM 760 O O . PRO A 1 90 ? 12.943 -0.931 -6.392 1.00 92.44 90 PRO A O 1
ATOM 763 N N . ILE A 1 91 ? 12.186 -0.699 -4.291 1.00 94.19 91 ILE A N 1
ATOM 764 C CA . ILE A 1 91 ? 13.247 0.212 -3.841 1.00 94.19 91 ILE A CA 1
ATOM 765 C C . ILE A 1 91 ? 14.353 -0.593 -3.135 1.00 94.19 91 ILE A C 1
ATOM 767 O O . ILE A 1 91 ? 14.242 -0.979 -1.967 1.00 94.19 91 ILE A O 1
ATOM 771 N N . PHE A 1 92 ? 15.452 -0.828 -3.856 1.00 91.00 92 PHE A N 1
ATOM 772 C CA . PHE A 1 92 ? 16.610 -1.617 -3.395 1.00 91.00 92 PHE A CA 1
ATOM 773 C C . PHE A 1 92 ? 17.793 -0.771 -2.911 1.00 91.00 92 PHE A C 1
ATOM 775 O O . PHE A 1 92 ? 18.916 -1.260 -2.848 1.00 91.00 92 PHE A O 1
ATOM 782 N N . VAL A 1 93 ? 17.558 0.510 -2.636 1.00 91.62 93 VAL A N 1
ATOM 783 C CA . VAL A 1 93 ? 18.576 1.419 -2.109 1.00 91.62 93 VAL A CA 1
ATOM 784 C C . VAL A 1 93 ? 18.378 1.519 -0.603 1.00 91.62 93 VAL A C 1
ATOM 786 O O . VAL A 1 93 ? 17.270 1.822 -0.149 1.00 91.62 93 VAL A O 1
ATOM 789 N N . ASP A 1 94 ? 19.439 1.235 0.146 1.00 91.88 94 ASP A N 1
ATOM 790 C CA . ASP A 1 94 ? 19.460 1.405 1.597 1.00 91.88 94 ASP A CA 1
ATOM 791 C C . ASP A 1 94 ? 19.262 2.884 1.950 1.00 91.88 94 ASP A C 1
ATOM 793 O O . ASP A 1 94 ? 19.686 3.773 1.209 1.00 91.88 94 ASP A O 1
ATOM 797 N N . ASP A 1 95 ? 18.550 3.144 3.046 1.00 95.31 95 ASP A N 1
ATOM 798 C CA . ASP A 1 95 ? 18.237 4.490 3.545 1.00 95.31 95 ASP A CA 1
ATOM 799 C C . ASP A 1 95 ? 17.529 5.424 2.541 1.00 95.31 95 ASP A C 1
ATOM 801 O O . ASP A 1 95 ? 17.542 6.649 2.682 1.00 95.31 95 ASP A O 1
ATOM 805 N N . HIS A 1 96 ? 16.865 4.869 1.519 1.00 96.69 96 HIS A N 1
ATOM 806 C CA . HIS A 1 96 ? 16.089 5.677 0.583 1.00 96.69 96 HIS A CA 1
ATOM 807 C C . HIS A 1 96 ? 14.897 6.334 1.305 1.00 96.69 96 HIS A C 1
ATOM 809 O O . HIS A 1 96 ? 14.070 5.612 1.874 1.00 96.69 96 HIS A O 1
ATOM 815 N N . PRO A 1 97 ? 14.725 7.668 1.225 1.00 97.81 97 PRO A N 1
ATOM 816 C CA . PRO A 1 97 ? 13.696 8.383 1.982 1.00 97.81 97 PRO A CA 1
ATOM 817 C C . PRO A 1 97 ? 12.284 7.869 1.682 1.00 97.81 97 PRO A C 1
ATOM 819 O O . PRO A 1 97 ? 11.519 7.616 2.607 1.00 97.81 97 PRO A O 1
ATOM 822 N N . ASP A 1 98 ? 11.964 7.606 0.409 1.00 97.19 98 ASP A N 1
ATOM 823 C CA . ASP A 1 98 ? 10.655 7.044 0.046 1.00 97.19 98 ASP A CA 1
ATOM 824 C C . ASP A 1 98 ? 10.421 5.655 0.653 1.00 97.19 98 ASP A C 1
ATOM 826 O O . ASP A 1 98 ? 9.307 5.350 1.058 1.00 97.19 98 ASP A O 1
ATOM 830 N N . LYS A 1 99 ? 11.450 4.804 0.752 1.00 97.56 99 LYS A N 1
ATOM 831 C CA . LYS A 1 99 ? 11.297 3.470 1.348 1.00 97.56 99 LYS A CA 1
ATOM 832 C C . LYS A 1 99 ? 11.021 3.575 2.842 1.00 97.56 99 LYS A C 1
ATOM 834 O O . LYS A 1 99 ? 10.125 2.895 3.328 1.00 97.56 99 LYS A O 1
ATOM 839 N N . ILE A 1 100 ? 11.750 4.450 3.536 1.00 98.38 100 ILE A N 1
ATOM 840 C CA . ILE A 1 100 ? 11.531 4.744 4.958 1.00 98.38 100 ILE A CA 1
ATOM 841 C C . ILE A 1 100 ? 10.108 5.272 5.167 1.00 98.38 100 ILE A C 1
ATOM 843 O O . 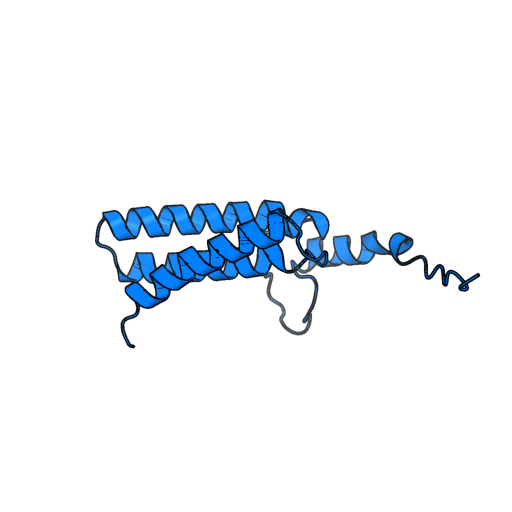ILE A 1 100 ? 9.382 4.755 6.009 1.00 98.38 100 ILE A O 1
ATOM 847 N N . TYR A 1 101 ? 9.679 6.244 4.358 1.00 98.50 101 TYR A N 1
ATOM 848 C CA . TYR A 1 101 ? 8.324 6.790 4.409 1.00 98.50 101 TYR A CA 1
ATOM 849 C C . TYR A 1 101 ? 7.255 5.704 4.218 1.00 98.50 101 TYR A C 1
ATOM 851 O O . TYR A 1 101 ? 6.368 5.557 5.055 1.00 98.50 101 TYR A O 1
ATOM 859 N N . LEU A 1 102 ? 7.356 4.911 3.147 1.00 98.62 102 LEU A N 1
ATOM 860 C CA . LEU A 1 102 ? 6.394 3.849 2.840 1.00 98.62 102 LEU A CA 1
ATOM 861 C C . LEU A 1 102 ? 6.381 2.762 3.922 1.00 98.62 102 LEU A C 1
ATOM 863 O O . LEU A 1 102 ? 5.323 2.222 4.237 1.00 98.62 102 LEU A O 1
ATOM 867 N N . HIS A 1 103 ? 7.537 2.444 4.507 1.00 98.50 103 HIS A N 1
ATOM 868 C CA . HIS A 1 103 ? 7.624 1.499 5.613 1.00 98.50 103 HIS A CA 1
ATOM 869 C C . HIS A 1 103 ? 6.963 2.038 6.885 1.00 98.50 103 HIS A C 1
ATOM 871 O O . HIS A 1 103 ? 6.192 1.317 7.509 1.00 98.50 103 HIS A O 1
ATOM 877 N N . ASN A 1 104 ? 7.171 3.310 7.227 1.00 98.69 104 ASN A N 1
ATOM 878 C CA . ASN A 1 104 ? 6.493 3.930 8.367 1.00 98.69 104 ASN A CA 1
ATOM 879 C C . ASN A 1 104 ? 4.970 3.938 8.176 1.00 98.69 104 ASN A C 1
ATOM 881 O O . ASN A 1 104 ? 4.245 3.543 9.081 1.00 98.69 104 ASN A O 1
ATOM 885 N N . LYS A 1 105 ? 4.480 4.274 6.974 1.00 98.75 105 LYS A N 1
ATOM 886 C CA . LYS A 1 105 ? 3.045 4.202 6.650 1.00 98.75 105 LYS A CA 1
ATOM 887 C C . LYS A 1 105 ? 2.469 2.790 6.782 1.00 98.75 105 LYS A C 1
ATOM 889 O O . LYS A 1 105 ? 1.348 2.637 7.262 1.00 98.75 105 LYS A O 1
ATOM 894 N N . LEU A 1 106 ? 3.226 1.766 6.376 1.00 98.69 106 LE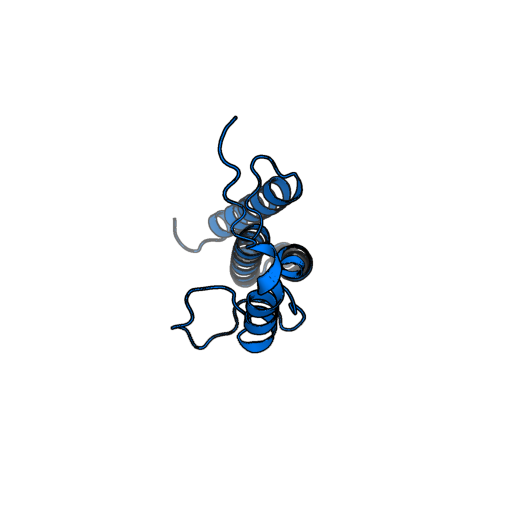U A N 1
ATOM 895 C CA . LEU A 1 106 ? 2.855 0.368 6.605 1.00 98.69 106 LEU A CA 1
ATOM 896 C C . LEU A 1 106 ? 2.689 0.097 8.100 1.00 98.69 106 LEU A C 1
ATOM 898 O O . LEU A 1 106 ? 1.653 -0.437 8.484 1.00 98.69 106 LEU A O 1
ATOM 902 N N . LEU A 1 107 ? 3.679 0.464 8.922 1.00 98.69 107 LEU A N 1
ATOM 903 C CA . LEU A 1 107 ? 3.646 0.227 10.367 1.00 98.69 107 LEU A CA 1
ATOM 904 C C . LEU A 1 107 ? 2.463 0.942 11.028 1.00 98.69 107 LEU A C 1
ATOM 906 O O . LEU A 1 107 ? 1.720 0.304 11.761 1.00 98.69 107 LEU A O 1
ATOM 910 N N . GLU A 1 108 ? 2.229 2.214 10.697 1.00 98.69 108 GLU A N 1
ATOM 911 C CA . GLU A 1 108 ? 1.078 2.987 11.187 1.00 98.69 108 GLU A CA 1
ATOM 912 C C . GLU A 1 108 ? -0.260 2.296 10.870 1.00 98.69 108 GLU A C 1
ATOM 914 O O . GLU A 1 108 ? -1.113 2.151 11.744 1.00 98.69 108 GLU A O 1
ATOM 919 N N . CYS A 1 109 ? -0.444 1.824 9.630 1.00 98.75 109 CYS A N 1
ATOM 920 C CA . CYS A 1 109 ? -1.657 1.096 9.249 1.00 98.75 109 CYS A CA 1
ATOM 921 C C . CYS A 1 109 ? -1.752 -0.258 9.963 1.00 98.75 109 CYS A C 1
ATOM 923 O O . CYS A 1 109 ? -2.838 -0.678 10.350 1.00 98.75 109 CYS A O 1
ATOM 925 N N . TYR A 1 110 ? -0.630 -0.957 10.134 1.00 98.44 110 TYR A N 1
ATOM 926 C CA . TYR A 1 110 ? -0.615 -2.274 10.762 1.00 98.44 110 TYR A CA 1
ATOM 927 C C . TYR A 1 110 ? -0.850 -2.206 12.277 1.00 98.44 110 TYR A C 1
ATOM 929 O O . TYR A 1 110 ? -1.480 -3.101 12.830 1.00 98.44 110 TYR A O 1
ATOM 937 N N . GLU A 1 111 ? -0.438 -1.132 12.955 1.00 98.50 111 GLU A N 1
ATOM 938 C CA . GLU A 1 111 ? -0.846 -0.902 14.346 1.00 98.50 111 GLU A CA 1
ATOM 939 C C . GLU A 1 111 ? -2.367 -0.770 14.469 1.00 98.50 111 GLU A C 1
ATOM 941 O O . GLU A 1 111 ? -2.958 -1.362 15.369 1.00 98.50 111 GLU A O 1
ATOM 946 N N . LYS A 1 112 ? -3.022 -0.096 13.514 1.00 98.31 112 LYS A N 1
ATOM 947 C CA . LYS A 1 112 ? -4.489 -0.025 13.458 1.00 98.31 112 LYS A CA 1
ATOM 948 C C . LYS A 1 112 ? -5.158 -1.364 13.168 1.00 98.31 112 LYS A C 1
ATOM 950 O O . LYS A 1 112 ? -6.225 -1.636 13.710 1.00 98.31 112 LYS A O 1
ATOM 955 N N . VAL A 1 113 ? -4.536 -2.218 12.355 1.00 97.94 113 VAL A N 1
ATOM 956 C CA . VAL A 1 113 ? -4.986 -3.611 12.193 1.00 97.94 113 VAL A CA 1
ATOM 957 C C . VAL A 1 113 ? -4.965 -4.329 13.540 1.00 97.94 113 VAL A C 1
ATOM 959 O O . VAL A 1 113 ? -5.953 -4.954 13.901 1.00 97.94 113 VAL A O 1
ATOM 962 N N . ILE A 1 114 ? -3.862 -4.234 14.288 1.00 97.12 114 ILE A N 1
ATOM 963 C CA . ILE A 1 114 ? -3.735 -4.891 15.596 1.00 97.12 114 ILE A CA 1
ATOM 964 C C . ILE A 1 114 ? -4.783 -4.345 16.575 1.00 97.12 114 ILE A C 1
ATOM 966 O O . ILE A 1 114 ? -5.456 -5.127 17.240 1.00 97.12 114 ILE A O 1
ATOM 970 N N . GLU A 1 115 ? -4.951 -3.020 16.635 1.00 96.81 115 GLU A N 1
ATOM 971 C CA . GLU A 1 115 ? -5.928 -2.345 17.503 1.00 96.81 115 GLU A CA 1
ATOM 972 C C . GLU A 1 115 ? -7.364 -2.831 17.254 1.00 96.81 115 GLU A C 1
ATOM 974 O O . GLU A 1 115 ? -8.106 -3.079 18.204 1.00 96.81 115 GLU A O 1
ATOM 979 N N . HIS A 1 116 ? -7.738 -3.002 15.983 1.00 95.62 116 HIS A N 1
ATOM 980 C CA . HIS A 1 116 ? -9.093 -3.381 15.567 1.00 95.62 116 HIS A CA 1
ATOM 981 C C . HIS A 1 116 ? -9.268 -4.886 15.327 1.00 95.62 116 HIS A C 1
ATOM 983 O O . HIS A 1 116 ? -10.308 -5.312 14.820 1.00 95.62 116 HIS A O 1
ATOM 989 N N . SER A 1 117 ? -8.265 -5.701 15.663 1.00 93.56 117 SER A N 1
ATOM 990 C CA . SER A 1 117 ? -8.313 -7.148 15.459 1.00 93.56 117 SER A CA 1
ATOM 991 C C . SER A 1 117 ? -9.364 -7.795 16.375 1.00 93.56 117 SER A C 1
ATOM 993 O O . SER A 1 117 ? -9.404 -7.505 17.573 1.00 93.56 117 SER A O 1
ATOM 995 N N . PRO A 1 118 ? -10.193 -8.729 15.868 1.00 89.00 118 PRO A N 1
ATOM 996 C CA . PRO A 1 118 ? -11.171 -9.440 16.693 1.00 89.00 118 PRO A CA 1
ATOM 997 C C . PRO A 1 118 ? -10.529 -10.417 17.693 1.00 89.00 118 PRO A C 1
ATOM 999 O O . PRO A 1 118 ? -11.212 -10.894 18.602 1.00 89.00 118 PRO A O 1
ATOM 1002 N N . TYR A 1 119 ? -9.237 -10.727 17.530 1.00 82.94 119 TYR A N 1
ATOM 1003 C CA . TYR A 1 119 ? -8.485 -11.652 18.380 1.00 82.94 119 TYR A CA 1
ATOM 1004 C C . TYR A 1 119 ? -7.057 -11.133 18.660 1.00 82.94 119 TYR A C 1
ATOM 1006 O O . TYR A 1 119 ? -6.498 -10.467 17.784 1.00 82.94 119 TYR A O 1
ATOM 1014 N N . PRO A 1 120 ? -6.468 -11.436 19.839 1.00 76.19 120 PRO A N 1
ATOM 1015 C CA . PRO A 1 120 ? -5.095 -11.048 20.190 1.00 76.19 120 PRO A CA 1
ATOM 1016 C C . PRO A 1 120 ? -4.010 -11.700 19.327 1.00 76.19 120 PRO A C 1
ATOM 1018 O O . PRO A 1 120 ? -4.197 -12.873 18.924 1.00 76.19 120 PRO A O 1
#

Secondary structure (DSSP, 8-state):
--------GGGSHHHHHHHHHHHS-SS-TTS----S-TT--SGGGHHHHHHHHHHHHHHHHHHHHHTT-HHHHHHHHHHHHHHHHHHHTT--STT-HHHHHHHHHHHHHHHHHHHT-S--

Foldseek 3Di:
DPPPPPPVPVVCQVVQLQCCQPQLDRDPSVDSDHDADNPRRGLVCLQVRLLVVLVVLQVQLVVCVVVVVLVSNLVSLQVSLVSLVRNLVSPPDPPDVSNVVSNVSSVVSVVSNVVSPPPD

Radius of gyration: 17.45 Å; chains: 1; bounding box: 60×27×42 Å